Protein AF-K1RXD1-F1 (afdb_monomer_lite)

Radius of gyration: 16.03 Å; chains: 1; bounding box: 37×27×40 Å

Secondary structure (DSSP, 8-state):
-HHHHHHHTTTS--TT-TT-GGGGSSEETHHHHHHS--EE------S-HHHHHHHHHHHHHHHHHHHH-S-------S--S-HHHHHHHHHT-

Organism: NCBI:txid408170

InterPro domains:
  IPR022025 Putative amidoligase enzyme [PF12224] (1-62)

Foldseek 3Di:
DVVVQCVLVVNDRCLPPPDDPSCPDQWRCSCCSVPVDIDGDPDPDDPPPVVVVVVVVVVVLVVVLVVPDPDDDPDDDPPPPDVVVSVVVSSVD

pLDDT: mean 87.02, std 6.64, range [64.88, 96.94]

Structure (mmCIF, N/CA/C/O backbone):
data_AF-K1RXD1-F1
#
_entry.id   AF-K1RXD1-F1
#
loop_
_atom_site.group_PDB
_atom_site.id
_atom_site.type_symbol
_atom_site.label_atom_id
_atom_site.label_alt_id
_atom_site.label_comp_id
_atom_site.label_asym_id
_atom_site.label_entity_id
_atom_site.label_seq_id
_atom_site.pdbx_PDB_ins_code
_atom_site.Cartn_x
_atom_site.Cartn_y
_atom_site.Cartn_z
_atom_site.occupancy
_atom_site.B_iso_or_equiv
_atom_site.auth_seq_id
_atom_site.auth_comp_id
_atom_site.auth_asym_id
_atom_site.auth_atom_id
_atom_site.pdbx_PDB_model_num
ATOM 1 N N . MET A 1 1 ? -1.022 -6.293 -18.008 1.00 85.38 1 MET A N 1
ATOM 2 C CA . MET A 1 1 ? 0.074 -5.916 -17.089 1.00 85.38 1 MET A CA 1
ATOM 3 C C . MET A 1 1 ? 1.075 -4.962 -17.732 1.00 85.38 1 MET A C 1
ATOM 5 O O . MET A 1 1 ? 1.505 -4.042 -17.053 1.00 85.38 1 MET A O 1
ATOM 9 N N . ASP A 1 2 ? 1.377 -5.079 -19.029 1.00 88.19 2 ASP A N 1
ATOM 10 C CA . ASP A 1 2 ? 2.370 -4.208 -19.690 1.00 88.19 2 ASP A CA 1
ATOM 11 C C . ASP A 1 2 ? 2.010 -2.721 -19.694 1.00 88.19 2 ASP A C 1
ATOM 13 O O . ASP A 1 2 ? 2.886 -1.884 -19.501 1.00 88.19 2 ASP A O 1
ATOM 17 N N . ARG A 1 3 ? 0.721 -2.378 -19.851 1.00 91.06 3 ARG A N 1
ATOM 18 C CA . ARG A 1 3 ? 0.264 -0.985 -19.725 1.00 91.06 3 ARG A CA 1
ATOM 19 C C . ARG A 1 3 ? 0.579 -0.428 -18.337 1.00 91.06 3 ARG A C 1
ATOM 21 O O . ARG A 1 3 ? 1.215 0.606 -18.248 1.00 91.06 3 ARG A O 1
ATOM 28 N N . LEU A 1 4 ? 0.191 -1.137 -17.274 1.00 90.00 4 LEU A N 1
ATOM 29 C CA . LEU A 1 4 ? 0.465 -0.720 -15.893 1.00 90.00 4 LEU A CA 1
ATOM 30 C C . LEU A 1 4 ? 1.970 -0.556 -15.645 1.00 90.00 4 LEU A C 1
ATOM 32 O O . LEU A 1 4 ? 2.375 0.426 -15.037 1.00 90.00 4 LEU A O 1
ATOM 36 N N . ARG A 1 5 ? 2.787 -1.486 -16.155 1.00 91.12 5 ARG A N 1
ATOM 37 C CA . ARG A 1 5 ? 4.250 -1.402 -16.085 1.00 91.12 5 ARG A CA 1
ATOM 38 C C . ARG A 1 5 ? 4.772 -0.136 -16.768 1.00 91.12 5 ARG A C 1
ATOM 40 O O . ARG A 1 5 ? 5.550 0.594 -16.172 1.00 91.12 5 ARG A O 1
ATOM 47 N N . ARG A 1 6 ? 4.311 0.147 -17.989 1.00 91.38 6 ARG A N 1
ATOM 48 C CA . ARG A 1 6 ? 4.719 1.333 -18.751 1.00 91.38 6 ARG A CA 1
ATOM 49 C C . ARG A 1 6 ? 4.324 2.634 -18.055 1.00 91.38 6 ARG A C 1
ATOM 51 O O . ARG A 1 6 ? 5.150 3.529 -17.988 1.00 91.38 6 ARG A O 1
ATOM 58 N N . GLU A 1 7 ? 3.098 2.733 -17.542 1.00 92.44 7 GLU A N 1
ATOM 59 C CA . GLU A 1 7 ? 2.650 3.923 -16.799 1.00 92.44 7 GLU A CA 1
ATOM 60 C C . GLU A 1 7 ? 3.467 4.106 -15.512 1.00 92.44 7 GLU A C 1
ATOM 62 O O . GLU A 1 7 ? 3.885 5.213 -15.196 1.00 92.44 7 GLU A O 1
ATOM 67 N N . TRP A 1 8 ? 3.748 3.013 -14.793 1.00 92.44 8 TRP A N 1
ATOM 68 C CA . TRP A 1 8 ? 4.529 3.045 -13.555 1.00 92.44 8 TRP A CA 1
ATOM 69 C C . TRP A 1 8 ? 5.967 3.538 -13.756 1.00 92.44 8 TRP A C 1
ATOM 71 O O . TRP A 1 8 ? 6.493 4.250 -12.907 1.00 92.44 8 TRP A O 1
ATOM 81 N N . TYR A 1 9 ? 6.598 3.163 -14.870 1.00 92.50 9 TYR A N 1
ATOM 82 C CA . TYR A 1 9 ? 7.955 3.585 -15.230 1.00 92.50 9 TYR A CA 1
ATOM 83 C C . TYR A 1 9 ? 7.977 4.751 -16.235 1.00 92.50 9 TYR A C 1
ATOM 85 O O . TYR A 1 9 ? 8.981 4.946 -16.923 1.00 92.50 9 TYR A O 1
ATOM 93 N N . GLU A 1 10 ? 6.882 5.510 -16.354 1.00 89.94 10 GLU A N 1
ATOM 94 C CA . GLU A 1 10 ? 6.800 6.732 -17.173 1.00 89.94 10 GLU A CA 1
ATOM 95 C C . GLU A 1 10 ? 7.235 6.533 -18.642 1.00 89.94 10 GLU A C 1
ATOM 97 O O .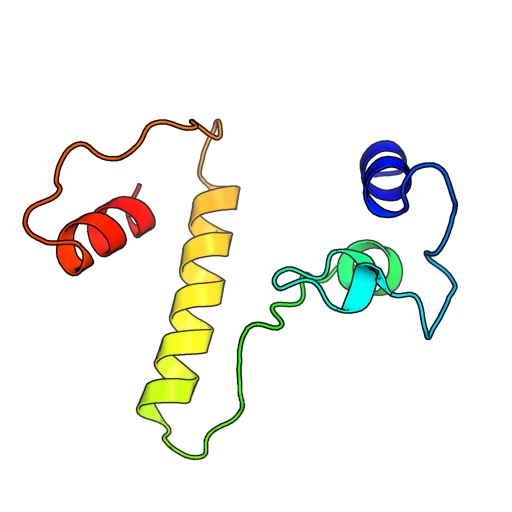 GLU A 1 10 ? 7.894 7.372 -19.252 1.00 89.94 10 GLU A O 1
ATOM 102 N N . GLY A 1 11 ? 6.886 5.390 -19.235 1.00 84.62 11 GLY A N 1
ATOM 103 C CA . GLY A 1 11 ? 7.220 5.055 -20.623 1.00 84.62 11 GLY A CA 1
ATOM 104 C C . GLY A 1 11 ? 8.527 4.280 -20.809 1.00 84.62 11 GLY A C 1
ATOM 105 O O . GLY A 1 11 ? 8.710 3.676 -21.867 1.00 84.62 11 GLY A O 1
ATOM 106 N N . SER A 1 12 ? 9.393 4.235 -19.794 1.00 81.31 12 SER A N 1
ATOM 107 C CA . SER A 1 12 ? 10.608 3.407 -19.773 1.00 81.31 12 SER A CA 1
ATOM 108 C C . SER A 1 12 ? 10.331 1.993 -19.230 1.00 81.31 12 SER A C 1
ATOM 110 O O . SER A 1 12 ? 9.218 1.697 -18.792 1.00 81.31 12 SER A O 1
ATOM 112 N N . ASP A 1 13 ? 11.314 1.087 -19.273 1.00 81.38 13 ASP A N 1
ATOM 113 C CA . ASP A 1 13 ? 11.225 -0.219 -18.602 1.00 81.38 13 ASP A CA 1
ATOM 114 C C . ASP A 1 13 ? 12.273 -0.336 -17.489 1.00 81.38 13 ASP A C 1
ATOM 116 O O . ASP A 1 13 ? 13.370 -0.849 -17.691 1.00 81.38 13 ASP A O 1
ATOM 120 N N . GLY A 1 14 ? 11.911 0.141 -16.296 1.00 82.88 14 GLY A N 1
ATOM 121 C CA . GLY A 1 14 ? 12.726 0.034 -15.084 1.00 82.88 14 GLY A CA 1
ATOM 122 C C . GLY A 1 14 ? 12.486 -1.253 -14.286 1.00 82.88 14 GLY A C 1
ATOM 123 O O . GLY A 1 14 ? 12.859 -1.323 -13.113 1.00 82.88 14 GLY A O 1
ATOM 124 N N . SER A 1 15 ? 11.818 -2.265 -14.855 1.00 82.38 15 SER A N 1
ATOM 125 C CA . SER A 1 15 ? 11.416 -3.471 -14.106 1.00 82.38 15 SER A CA 1
ATOM 126 C C . SER A 1 15 ? 12.567 -4.395 -13.718 1.00 82.38 15 SER A C 1
ATOM 128 O O . SER A 1 15 ? 12.467 -5.108 -12.721 1.00 82.38 15 SER A O 1
ATOM 130 N N . TYR A 1 16 ? 13.681 -4.330 -1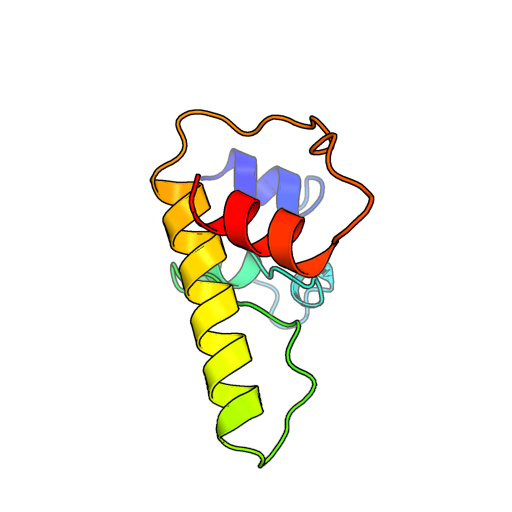4.446 1.00 81.38 16 TYR A N 1
ATOM 131 C CA . TYR A 1 16 ? 14.904 -5.083 -14.154 1.00 81.38 16 TYR A CA 1
ATOM 132 C C . TYR A 1 16 ? 15.903 -4.300 -13.291 1.00 81.38 16 TYR A C 1
ATOM 134 O O . TYR A 1 16 ? 16.928 -4.836 -12.869 1.00 81.38 16 TYR A O 1
ATOM 142 N N . GLU A 1 17 ? 15.627 -3.026 -13.011 1.00 83.75 17 GLU A N 1
ATOM 143 C CA . GLU A 1 17 ? 16.530 -2.168 -12.258 1.00 83.75 17 GLU A CA 1
ATOM 144 C C . GLU A 1 17 ? 16.378 -2.381 -10.751 1.00 83.75 17 GLU A C 1
ATOM 146 O O . GLU A 1 17 ? 15.398 -1.967 -10.124 1.00 83.75 17 GLU A O 1
ATOM 151 N N . HIS A 1 18 ? 17.414 -2.946 -10.128 1.00 76.38 18 HIS A N 1
ATOM 152 C CA . HIS A 1 18 ? 17.456 -3.104 -8.675 1.00 76.38 18 HIS A CA 1
ATOM 153 C C . HIS A 1 18 ? 17.314 -1.768 -7.921 1.00 76.38 18 HIS A C 1
ATOM 155 O O . HIS A 1 18 ? 16.709 -1.748 -6.850 1.00 76.38 18 HIS A O 1
ATOM 161 N N . TYR A 1 19 ? 17.806 -0.653 -8.468 1.00 81.00 19 TYR A N 1
ATOM 162 C CA . TYR A 1 19 ? 17.784 0.667 -7.820 1.00 81.00 19 TYR A CA 1
ATOM 163 C C . TYR A 1 19 ? 16.913 1.693 -8.554 1.00 81.00 19 TYR A C 1
ATOM 165 O O . TYR A 1 19 ? 17.281 2.858 -8.669 1.00 81.00 19 TYR A O 1
ATOM 173 N N . ASN A 1 20 ? 15.738 1.282 -9.034 1.00 88.12 20 ASN A N 1
ATOM 174 C CA . ASN A 1 20 ? 14.800 2.236 -9.617 1.00 88.12 20 ASN A CA 1
ATOM 175 C C . ASN A 1 20 ? 14.145 3.120 -8.539 1.00 88.12 20 ASN A C 1
ATOM 177 O O . ASN A 1 20 ? 13.667 2.629 -7.512 1.00 88.12 20 ASN A O 1
ATOM 181 N N . TRP A 1 21 ? 14.076 4.424 -8.792 1.00 88.44 21 TRP A N 1
ATOM 182 C CA . TRP A 1 21 ? 13.545 5.408 -7.848 1.00 88.44 21 TRP A CA 1
ATOM 183 C C . TRP A 1 21 ? 12.037 5.243 -7.574 1.00 88.44 21 TRP A C 1
ATOM 185 O O . TRP A 1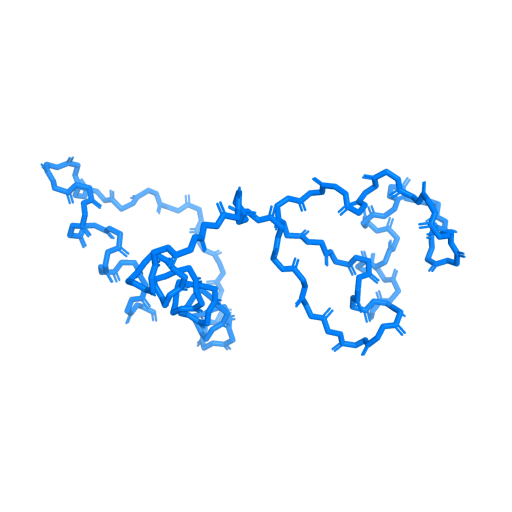 21 ? 11.581 5.526 -6.466 1.00 88.44 21 TRP A O 1
ATOM 195 N N . THR A 1 22 ? 11.259 4.692 -8.517 1.00 88.94 22 THR A N 1
ATOM 196 C CA . THR A 1 22 ? 9.819 4.421 -8.319 1.00 88.94 22 THR A CA 1
ATOM 197 C C . THR A 1 22 ? 9.569 3.437 -7.173 1.00 88.94 22 THR A C 1
ATOM 199 O O . THR A 1 22 ? 8.481 3.378 -6.604 1.00 88.94 22 THR A O 1
ATOM 202 N N . ARG A 1 23 ? 10.591 2.685 -6.744 1.00 89.75 23 ARG A N 1
ATOM 203 C CA . ARG A 1 23 ? 10.487 1.803 -5.579 1.00 89.75 23 ARG A CA 1
ATOM 204 C C . ARG A 1 23 ? 10.212 2.559 -4.281 1.00 89.75 23 ARG A C 1
ATOM 206 O O . ARG A 1 23 ? 9.801 1.919 -3.327 1.00 89.75 23 ARG A O 1
ATOM 213 N N . TYR A 1 24 ? 10.448 3.868 -4.201 1.00 89.75 24 TYR A N 1
ATOM 214 C CA . TYR A 1 24 ? 10.314 4.648 -2.962 1.00 89.75 24 TYR A CA 1
ATOM 215 C C . TYR A 1 24 ? 8.935 5.287 -2.756 1.00 89.75 24 TYR A C 1
ATOM 217 O O . TYR A 1 24 ? 8.750 6.049 -1.809 1.00 89.75 24 TYR A O 1
ATOM 225 N N . TYR A 1 25 ? 7.944 4.947 -3.580 1.00 90.81 25 TYR A N 1
ATOM 226 C CA . TYR A 1 25 ? 6.561 5.313 -3.296 1.00 90.81 25 TYR A CA 1
ATOM 227 C C . TYR A 1 25 ? 5.992 4.546 -2.097 1.00 90.81 25 TYR A C 1
ATOM 229 O O . TYR A 1 25 ? 6.355 3.401 -1.830 1.00 90.81 25 TYR A O 1
ATOM 237 N N . ALA A 1 26 ? 5.029 5.180 -1.420 1.00 91.06 26 ALA A N 1
ATOM 238 C CA . ALA A 1 26 ? 4.216 4.596 -0.352 1.00 91.06 26 ALA A CA 1
ATOM 239 C C . ALA A 1 26 ? 3.639 3.218 -0.726 1.00 91.06 26 ALA A C 1
ATOM 241 O O . ALA A 1 26 ? 3.677 2.279 0.070 1.00 91.06 26 ALA A O 1
ATOM 242 N N . LEU A 1 27 ? 3.141 3.103 -1.956 1.00 92.06 27 LEU A N 1
ATOM 243 C CA . LEU A 1 27 ? 2.715 1.857 -2.573 1.00 92.06 27 LEU A CA 1
ATOM 244 C C . LEU A 1 27 ? 3.708 1.502 -3.677 1.00 92.06 27 LEU A C 1
ATOM 246 O O . LEU A 1 27 ? 3.677 2.112 -4.739 1.00 92.06 27 LEU A O 1
ATOM 250 N N . ASN A 1 28 ? 4.584 0.532 -3.445 1.00 92.56 28 ASN A N 1
ATOM 251 C CA . ASN A 1 28 ? 5.602 0.146 -4.411 1.00 92.56 28 ASN A CA 1
ATOM 252 C C . ASN A 1 28 ? 5.073 -0.945 -5.363 1.00 92.56 28 ASN A C 1
ATOM 254 O O . ASN A 1 28 ? 5.063 -2.133 -5.025 1.00 92.56 28 ASN A O 1
ATOM 258 N N . LEU A 1 29 ? 4.694 -0.552 -6.586 1.00 92.06 29 LEU A N 1
ATOM 259 C CA . LEU A 1 29 ? 4.246 -1.493 -7.620 1.00 92.06 29 LEU A CA 1
ATOM 260 C C . LEU A 1 29 ? 5.395 -2.203 -8.350 1.00 92.06 29 LEU A C 1
ATOM 262 O O . LEU A 1 29 ? 5.146 -3.188 -9.036 1.00 92.06 29 LEU A O 1
ATOM 266 N N . HIS A 1 30 ? 6.657 -1.813 -8.145 1.00 92.19 30 HIS A N 1
ATOM 267 C CA . HIS A 1 30 ? 7.801 -2.555 -8.691 1.00 92.19 30 HIS A CA 1
ATOM 268 C C . HIS A 1 30 ? 7.792 -4.024 -8.226 1.00 92.19 30 HIS A C 1
ATOM 270 O O . HIS A 1 30 ? 8.097 -4.937 -8.992 1.00 92.19 30 HIS A O 1
ATOM 276 N N . SER A 1 31 ? 7.385 -4.274 -6.973 1.00 89.12 31 SER A N 1
ATOM 277 C CA . SER A 1 31 ? 7.272 -5.631 -6.416 1.00 89.12 31 SER A CA 1
ATOM 278 C C . SER A 1 31 ? 6.254 -6.500 -7.175 1.00 89.12 31 SER A C 1
ATOM 280 O O . SER A 1 31 ? 6.410 -7.722 -7.242 1.00 89.12 31 SER A O 1
ATOM 282 N N . VAL A 1 32 ? 5.264 -5.882 -7.833 1.00 90.94 32 VAL A N 1
ATOM 283 C CA . VAL A 1 32 ? 4.254 -6.589 -8.633 1.00 90.94 32 VAL A CA 1
ATOM 284 C C . VAL A 1 32 ? 4.893 -7.181 -9.884 1.00 90.94 32 VAL A C 1
ATOM 286 O O . VAL A 1 32 ? 4.642 -8.338 -10.206 1.00 90.94 32 VAL A O 1
ATOM 289 N N . PHE A 1 33 ? 5.754 -6.423 -10.566 1.00 88.38 33 PHE A N 1
ATOM 290 C CA . PHE A 1 33 ? 6.390 -6.868 -11.811 1.00 88.38 33 PHE A CA 1
ATOM 291 C C . PHE A 1 33 ? 7.523 -7.871 -11.578 1.00 88.38 33 PHE A C 1
ATOM 293 O O . PHE A 1 33 ? 7.805 -8.681 -12.455 1.00 88.38 33 PHE A O 1
ATOM 300 N N . TYR A 1 34 ? 8.147 -7.833 -10.398 1.00 82.44 34 TYR A N 1
ATOM 301 C CA . TYR A 1 34 ? 9.264 -8.710 -10.047 1.00 82.44 34 TYR A CA 1
ATOM 302 C C . TYR A 1 34 ? 8.833 -9.982 -9.295 1.00 82.44 34 TYR A C 1
ATOM 304 O O . TYR A 1 34 ? 9.291 -11.074 -9.621 1.00 82.44 34 TYR A O 1
ATOM 312 N N . ARG A 1 35 ? 7.961 -9.863 -8.283 1.00 87.38 35 ARG A N 1
ATOM 313 C CA . ARG A 1 35 ? 7.577 -10.962 -7.368 1.00 87.38 35 ARG A CA 1
ATOM 314 C C . ARG A 1 35 ? 6.094 -11.315 -7.400 1.00 87.38 35 ARG A C 1
ATOM 316 O O . ARG A 1 35 ? 5.687 -12.238 -6.702 1.00 87.38 35 ARG A O 1
ATOM 323 N N . GLY A 1 36 ? 5.279 -10.585 -8.162 1.00 89.06 36 GLY A N 1
ATOM 324 C CA . GLY A 1 36 ? 3.825 -10.754 -8.135 1.00 89.06 36 GLY A CA 1
ATOM 325 C C . GLY A 1 36 ? 3.191 -10.309 -6.814 1.00 89.06 36 GLY A C 1
ATOM 326 O O . GLY A 1 36 ? 2.079 -10.725 -6.503 1.00 89.06 36 GLY A O 1
ATOM 327 N N . THR A 1 37 ? 3.884 -9.483 -6.023 1.00 90.81 37 THR A N 1
ATOM 328 C CA . THR A 1 37 ? 3.431 -9.035 -4.699 1.00 90.81 37 THR A CA 1
ATOM 329 C C . THR A 1 37 ? 3.301 -7.522 -4.626 1.00 90.81 37 THR A C 1
ATOM 331 O O . THR A 1 37 ? 4.016 -6.796 -5.305 1.00 90.81 37 THR A O 1
ATOM 334 N N . LEU A 1 38 ? 2.422 -7.032 -3.759 1.00 89.44 38 LEU A N 1
ATOM 335 C CA . LEU A 1 38 ? 2.266 -5.608 -3.481 1.00 89.44 38 LEU A CA 1
ATOM 336 C C . LEU A 1 38 ? 3.051 -5.241 -2.215 1.00 89.44 38 LEU A C 1
ATOM 338 O O . LEU A 1 38 ? 2.966 -5.944 -1.210 1.00 89.44 38 LEU A O 1
ATOM 342 N N . GLU A 1 39 ? 3.828 -4.159 -2.263 1.00 92.50 39 GLU A N 1
ATOM 343 C CA . GLU A 1 39 ? 4.696 -3.741 -1.157 1.00 92.50 39 GLU A CA 1
ATOM 344 C C . GLU A 1 39 ? 4.278 -2.365 -0.619 1.00 92.50 39 GLU A C 1
ATOM 346 O O . GLU A 1 39 ? 4.334 -1.362 -1.330 1.00 92.50 39 GLU A O 1
ATOM 351 N N . TRP A 1 40 ? 3.873 -2.317 0.653 1.00 93.06 40 TRP A N 1
ATOM 352 C CA . TRP A 1 40 ? 3.572 -1.080 1.377 1.00 93.06 40 TRP A CA 1
ATOM 353 C C . TRP A 1 40 ? 4.830 -0.554 2.076 1.00 93.06 40 TRP A C 1
ATOM 355 O O . TRP A 1 40 ? 5.414 -1.251 2.905 1.00 93.06 40 TRP A O 1
ATOM 365 N N . ARG A 1 41 ? 5.228 0.686 1.780 1.00 91.56 41 ARG A N 1
ATOM 366 C CA . ARG A 1 41 ? 6.447 1.336 2.302 1.00 91.56 41 ARG A CA 1
ATOM 367 C C . ARG A 1 41 ? 6.195 2.459 3.307 1.00 91.56 41 ARG A C 1
ATOM 369 O O . ARG A 1 41 ? 7.085 3.249 3.590 1.00 91.56 41 ARG A O 1
ATOM 376 N N . CYS A 1 42 ? 4.999 2.532 3.878 1.00 87.94 42 CYS A N 1
ATOM 377 C CA . CYS A 1 42 ? 4.614 3.600 4.810 1.00 87.94 42 CYS A CA 1
ATOM 378 C C . CYS A 1 42 ? 4.961 3.316 6.281 1.00 87.94 42 CYS A C 1
ATOM 380 O O . CYS A 1 42 ? 4.471 4.016 7.163 1.00 87.94 42 CYS A O 1
ATOM 382 N N . PHE A 1 43 ? 5.736 2.269 6.572 1.00 89.19 43 PHE A N 1
ATOM 383 C CA . PHE A 1 43 ? 6.026 1.865 7.944 1.00 89.19 43 PHE A CA 1
ATOM 384 C C . PHE A 1 43 ? 7.405 2.354 8.394 1.00 89.19 43 PHE A C 1
ATOM 386 O O . PHE A 1 43 ? 8.431 1.823 7.979 1.00 89.19 43 PHE A O 1
ATOM 393 N N . GLU A 1 44 ? 7.423 3.319 9.312 1.00 86.44 44 GLU A N 1
ATOM 394 C CA . GLU A 1 44 ? 8.647 3.945 9.841 1.00 86.44 44 GLU A CA 1
ATOM 395 C C . GLU A 1 44 ? 9.412 3.087 10.871 1.00 86.44 44 GLU A C 1
ATOM 397 O O . GLU A 1 44 ? 10.332 3.573 11.518 1.00 86.44 44 GLU A O 1
ATOM 402 N N . SER A 1 45 ? 9.077 1.797 11.000 1.00 87.19 45 SER A N 1
ATOM 403 C CA . SER A 1 45 ? 9.647 0.851 11.974 1.00 87.19 45 SER A CA 1
ATOM 404 C C . SER A 1 45 ? 9.371 1.186 13.448 1.00 87.19 45 SER A C 1
ATOM 406 O O . SER A 1 45 ? 9.546 2.296 13.935 1.00 87.19 45 SER A O 1
ATOM 408 N N . THR A 1 46 ? 8.916 0.196 14.220 1.00 95.44 46 THR A N 1
ATOM 409 C CA . THR A 1 46 ? 8.721 0.337 15.672 1.00 95.44 46 THR A CA 1
ATOM 410 C C . THR A 1 46 ? 8.663 -1.027 16.353 1.00 95.44 46 THR A C 1
ATOM 412 O O . THR A 1 46 ? 8.186 -1.993 15.763 1.00 95.44 46 THR A O 1
ATOM 415 N N . LEU A 1 47 ? 9.100 -1.096 17.614 1.00 95.62 47 LEU A N 1
ATOM 416 C CA . LEU A 1 47 ? 9.000 -2.299 18.451 1.00 95.62 47 LEU A CA 1
ATOM 417 C C . LEU A 1 47 ? 7.647 -2.415 19.175 1.00 95.62 47 LEU A C 1
ATOM 419 O O . LEU A 1 47 ? 7.361 -3.426 19.812 1.00 95.62 47 LEU A O 1
ATOM 423 N N . HIS A 1 48 ? 6.784 -1.398 19.086 1.00 96.94 48 HIS A N 1
ATOM 424 C CA . HIS A 1 48 ? 5.477 -1.436 19.732 1.00 96.94 48 HIS A CA 1
ATOM 425 C C . HIS A 1 48 ? 4.514 -2.359 18.967 1.00 96.94 48 HIS A C 1
ATOM 427 O O . HIS A 1 48 ? 3.967 -1.980 17.926 1.00 96.94 48 HIS A O 1
ATOM 433 N N . ALA A 1 49 ? 4.224 -3.537 19.526 1.00 96.56 49 ALA A N 1
ATOM 434 C CA . ALA A 1 49 ? 3.398 -4.572 18.893 1.00 96.56 49 ALA A CA 1
ATOM 435 C C . ALA A 1 49 ? 2.041 -4.054 18.380 1.00 96.56 49 ALA A C 1
ATOM 437 O O . ALA A 1 49 ? 1.621 -4.377 17.270 1.00 96.56 49 ALA A O 1
ATOM 438 N N . GLY A 1 50 ? 1.376 -3.175 19.140 1.00 96.38 50 GLY A N 1
ATOM 439 C CA . GLY A 1 50 ? 0.106 -2.576 18.717 1.00 96.38 50 GLY A CA 1
ATOM 440 C C . GLY A 1 50 ? 0.211 -1.706 17.456 1.00 96.38 50 GLY A C 1
ATOM 441 O O . GLY A 1 50 ? -0.710 -1.709 16.644 1.00 96.38 50 GLY A O 1
ATOM 442 N N . LYS A 1 51 ? 1.342 -1.014 17.250 1.00 95.06 51 LYS A N 1
ATOM 443 C CA . LYS A 1 51 ? 1.567 -0.154 16.079 1.00 95.06 51 LYS A CA 1
ATOM 444 C C . LYS A 1 51 ? 1.905 -0.996 14.851 1.00 95.06 51 LYS A C 1
ATOM 446 O O . LYS A 1 51 ? 1.393 -0.716 13.770 1.00 95.06 51 LYS A O 1
ATOM 451 N N . VAL A 1 52 ? 2.707 -2.050 15.031 1.00 94.88 52 VAL A N 1
ATOM 452 C CA . VAL A 1 52 ? 3.000 -3.043 13.983 1.00 94.88 52 VAL A CA 1
ATOM 453 C C . VAL A 1 52 ? 1.702 -3.692 13.504 1.00 94.88 52 VAL A C 1
ATOM 455 O O . VAL A 1 52 ? 1.387 -3.647 12.318 1.00 94.88 52 VAL A O 1
ATOM 458 N N . ARG A 1 53 ? 0.897 -4.216 14.439 1.00 94.69 53 ARG A N 1
ATOM 459 C CA . ARG A 1 53 ? -0.396 -4.836 14.127 1.00 94.69 53 ARG A CA 1
ATOM 460 C C . ARG A 1 53 ? -1.323 -3.871 13.391 1.00 94.69 53 ARG A C 1
ATOM 462 O O . ARG A 1 53 ? -1.891 -4.254 12.379 1.00 94.69 53 ARG A O 1
ATOM 469 N N . ALA A 1 54 ? -1.448 -2.629 13.865 1.00 91.94 54 ALA A N 1
ATOM 470 C CA . ALA A 1 54 ? -2.294 -1.626 13.220 1.00 91.94 54 ALA A CA 1
ATOM 471 C C . ALA A 1 54 ? -1.871 -1.341 11.767 1.00 91.94 54 ALA A C 1
ATOM 473 O O . ALA A 1 54 ? -2.737 -1.257 10.902 1.00 91.94 54 ALA A O 1
ATOM 474 N N . ASN A 1 55 ? -0.566 -1.257 11.481 1.00 93.06 55 ASN A N 1
ATOM 475 C CA . ASN A 1 55 ? -0.058 -1.061 10.117 1.00 93.06 55 ASN A CA 1
ATOM 476 C C . ASN A 1 55 ? -0.369 -2.254 9.204 1.00 93.06 55 ASN A C 1
ATOM 478 O O . ASN A 1 55 ? -0.839 -2.060 8.085 1.00 93.06 55 ASN A O 1
ATOM 482 N N . ILE A 1 56 ? -0.165 -3.482 9.693 1.00 93.00 56 ILE A N 1
ATOM 483 C CA . ILE A 1 56 ? -0.495 -4.701 8.940 1.00 93.00 56 ILE A CA 1
ATOM 484 C C . ILE A 1 56 ? -1.999 -4.751 8.650 1.00 93.00 56 ILE A C 1
ATOM 486 O O . ILE A 1 56 ? -2.402 -4.946 7.506 1.00 93.00 56 ILE A O 1
ATOM 490 N N . THR A 1 57 ? -2.840 -4.528 9.665 1.00 93.00 57 THR A N 1
ATOM 491 C CA . THR A 1 57 ? -4.298 -4.494 9.496 1.00 93.00 57 THR A CA 1
ATOM 492 C C . THR A 1 57 ? -4.722 -3.418 8.503 1.00 93.00 57 THR A C 1
ATOM 494 O O . THR A 1 57 ? -5.585 -3.678 7.671 1.00 93.00 57 THR A O 1
ATOM 497 N N . LEU A 1 58 ? -4.110 -2.234 8.553 1.00 91.12 58 LEU A N 1
ATOM 498 C CA . LEU A 1 58 ? -4.420 -1.148 7.632 1.00 91.12 58 LEU A CA 1
ATOM 499 C C . LEU A 1 58 ? -4.095 -1.518 6.176 1.00 91.12 58 LEU A C 1
ATOM 501 O O . LEU A 1 58 ? -4.948 -1.364 5.304 1.00 91.12 58 LEU A O 1
ATOM 505 N N . ALA A 1 59 ? -2.898 -2.051 5.925 1.00 92.31 59 ALA A N 1
ATOM 506 C CA . ALA A 1 59 ? -2.479 -2.507 4.600 1.00 92.31 59 ALA A CA 1
ATOM 507 C C . ALA A 1 59 ? -3.423 -3.582 4.036 1.00 92.31 59 ALA A C 1
ATOM 509 O O . ALA A 1 59 ? -3.825 -3.518 2.870 1.00 92.31 59 ALA A O 1
ATOM 510 N N . LEU A 1 60 ? -3.820 -4.547 4.872 1.00 92.00 60 LEU A N 1
ATOM 511 C CA . LEU A 1 60 ? -4.768 -5.596 4.494 1.00 92.00 60 LEU A CA 1
ATOM 512 C C . LEU A 1 60 ? -6.167 -5.037 4.215 1.00 92.00 60 LEU A C 1
ATOM 514 O O . LEU A 1 60 ? -6.776 -5.424 3.223 1.00 92.00 60 LEU A O 1
ATOM 518 N N . ALA A 1 61 ? -6.659 -4.113 5.043 1.00 91.94 61 ALA A N 1
ATOM 519 C CA . ALA A 1 61 ? -7.982 -3.516 4.878 1.00 91.94 61 ALA A CA 1
ATOM 520 C C . ALA A 1 61 ? -8.093 -2.721 3.568 1.00 91.94 61 ALA A C 1
ATOM 522 O O . ALA A 1 61 ? -9.035 -2.936 2.811 1.00 91.94 61 ALA A O 1
ATOM 523 N N . ILE A 1 62 ? -7.102 -1.875 3.254 1.00 90.69 62 ILE A N 1
ATOM 524 C CA . ILE A 1 62 ? -7.069 -1.126 1.985 1.00 90.69 62 ILE A CA 1
ATOM 525 C C . ILE A 1 62 ? -6.994 -2.087 0.789 1.00 90.69 62 ILE A C 1
ATOM 527 O O . ILE A 1 62 ? -7.673 -1.883 -0.215 1.00 90.69 62 ILE A O 1
ATOM 531 N N . SER A 1 63 ? -6.198 -3.155 0.897 1.00 90.50 63 SER A N 1
ATOM 532 C CA . SER A 1 63 ? -6.061 -4.147 -0.179 1.00 90.50 63 SER A CA 1
ATOM 533 C C . SER A 1 63 ? -7.366 -4.916 -0.413 1.00 90.50 63 SER A C 1
ATOM 535 O O . SER A 1 63 ? -7.804 -5.050 -1.552 1.00 90.50 63 SER A O 1
ATOM 537 N N . ALA A 1 64 ? -8.018 -5.383 0.656 1.00 91.31 64 ALA A N 1
ATOM 538 C CA . ALA A 1 64 ? -9.303 -6.076 0.577 1.00 91.31 64 ALA A CA 1
ATOM 539 C C . ALA A 1 64 ? -10.391 -5.172 -0.011 1.00 91.31 64 ALA A C 1
ATOM 541 O O . ALA A 1 64 ? -11.148 -5.592 -0.883 1.00 91.31 64 ALA A O 1
ATOM 542 N N . GLN A 1 65 ? -10.425 -3.912 0.419 1.00 89.31 65 GLN A N 1
ATOM 543 C CA . GLN A 1 65 ? -11.313 -2.907 -0.138 1.00 89.31 65 GLN A CA 1
ATOM 544 C C . GLN A 1 65 ? -11.097 -2.729 -1.649 1.00 89.31 65 GLN A C 1
ATOM 546 O O . GLN A 1 65 ? -12.051 -2.824 -2.414 1.00 89.31 65 GLN A O 1
ATOM 551 N N . ALA A 1 66 ? -9.853 -2.535 -2.096 1.00 88.62 66 ALA A N 1
ATOM 552 C CA . ALA A 1 66 ? -9.543 -2.364 -3.515 1.00 88.62 66 ALA A CA 1
ATOM 553 C C . ALA A 1 66 ? -9.949 -3.578 -4.373 1.00 88.62 66 ALA A C 1
ATOM 555 O O . ALA A 1 66 ? -10.344 -3.404 -5.522 1.00 88.62 66 ALA A O 1
ATOM 556 N N . ILE A 1 67 ? -9.873 -4.795 -3.820 1.00 89.62 67 ILE A N 1
ATOM 557 C CA . ILE A 1 67 ? -10.298 -6.032 -4.495 1.00 89.62 67 ILE A CA 1
ATOM 558 C C . ILE A 1 67 ? -11.826 -6.123 -4.595 1.00 89.62 67 ILE A C 1
ATOM 560 O O . ILE A 1 67 ? -12.352 -6.546 -5.622 1.00 89.62 67 ILE A O 1
ATOM 564 N N . ASN A 1 68 ? -12.539 -5.744 -3.534 1.00 89.44 68 ASN A N 1
ATOM 565 C CA . ASN A 1 68 ? -13.993 -5.900 -3.454 1.00 89.44 68 ASN A CA 1
ATOM 566 C C . ASN A 1 68 ? -14.762 -4.780 -4.171 1.00 89.44 68 ASN A C 1
ATOM 568 O O . ASN A 1 68 ? -15.934 -4.946 -4.513 1.00 89.44 68 ASN A O 1
ATOM 572 N N . GLN A 1 69 ? -14.130 -3.629 -4.395 1.00 87.25 69 GLN A N 1
ATOM 573 C CA . GLN A 1 69 ? -14.768 -2.486 -5.034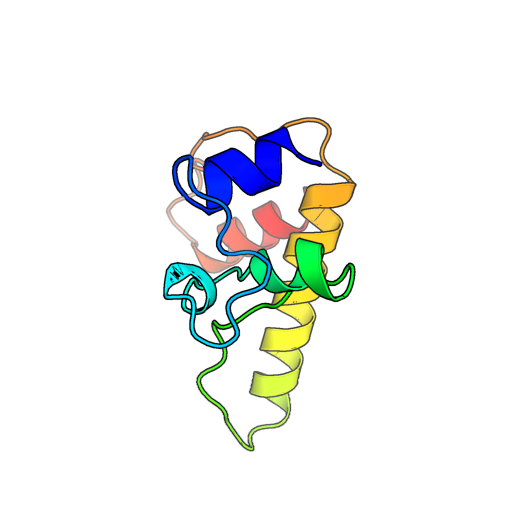 1.00 87.25 69 GLN A CA 1
ATOM 574 C C . GLN A 1 69 ? -14.878 -2.653 -6.551 1.00 87.25 69 GLN A C 1
ATOM 576 O O . GLN A 1 69 ? -13.917 -2.969 -7.243 1.00 87.25 69 GLN A O 1
ATOM 581 N N . SER A 1 70 ? -16.056 -2.340 -7.099 1.00 87.75 70 SER A N 1
ATOM 582 C CA . SER A 1 70 ? -16.274 -2.337 -8.556 1.00 87.75 70 SER A CA 1
ATOM 583 C C . SER A 1 70 ? -15.629 -1.146 -9.269 1.00 87.75 70 SER A C 1
ATOM 585 O O . SER A 1 70 ? -15.401 -1.193 -10.477 1.00 87.75 70 SER A O 1
ATOM 587 N N . ARG A 1 71 ? -15.390 -0.046 -8.544 1.00 84.62 71 ARG A N 1
ATOM 588 C CA . ARG A 1 71 ? -14.806 1.188 -9.074 1.00 84.62 71 ARG A CA 1
ATOM 589 C C . ARG A 1 71 ? -14.201 2.038 -7.963 1.00 84.62 71 ARG A C 1
ATOM 591 O O . ARG A 1 71 ? -14.726 2.072 -6.852 1.00 84.62 71 ARG A O 1
ATOM 598 N N . THR A 1 72 ? -13.198 2.829 -8.321 1.00 80.56 72 THR A N 1
ATOM 599 C CA . THR A 1 72 ? -12.673 3.904 -7.472 1.00 80.56 72 THR A CA 1
ATOM 600 C C . THR A 1 72 ? -13.436 5.193 -7.756 1.00 80.56 72 THR A C 1
ATOM 602 O O . THR A 1 72 ? -13.576 5.593 -8.911 1.00 80.56 72 THR A O 1
ATOM 605 N N . VAL A 1 73 ? -13.928 5.865 -6.714 1.00 79.25 73 VAL A N 1
ATOM 606 C CA . VAL A 1 73 ? -14.594 7.170 -6.839 1.00 79.25 73 VAL A CA 1
ATOM 607 C C . VAL A 1 73 ? -13.792 8.211 -6.069 1.00 79.25 73 VAL A C 1
ATOM 609 O O . VAL A 1 73 ? -13.602 8.083 -4.862 1.00 79.25 73 VAL A O 1
ATOM 612 N N . MET A 1 74 ? -13.365 9.279 -6.744 1.00 79.38 74 MET A N 1
ATOM 613 C CA . MET A 1 74 ? -12.706 10.430 -6.116 1.00 79.38 74 MET A CA 1
ATOM 614 C C . MET A 1 74 ? -13.748 11.370 -5.482 1.00 79.38 74 MET A C 1
ATOM 616 O O . MET A 1 74 ? -13.837 12.547 -5.819 1.00 79.38 74 MET A O 1
ATOM 620 N N . ARG A 1 75 ? -14.593 10.850 -4.585 1.00 75.06 75 ARG A N 1
ATOM 621 C CA . ARG A 1 75 ? -15.546 11.667 -3.822 1.00 75.06 75 ARG A CA 1
ATOM 622 C C . ARG A 1 75 ? -15.085 11.730 -2.378 1.00 75.06 75 ARG A C 1
ATOM 624 O O . ARG A 1 75 ? -14.964 10.703 -1.714 1.00 75.06 75 ARG A O 1
ATOM 631 N N . LYS A 1 76 ? -14.836 12.944 -1.888 1.00 70.81 76 LYS A N 1
ATOM 632 C CA . LYS A 1 76 ? -14.549 13.158 -0.470 1.00 70.81 76 LYS A CA 1
ATOM 633 C C . LYS A 1 76 ? -15.779 12.735 0.332 1.00 70.81 76 LYS A C 1
ATOM 635 O O . LYS A 1 76 ? -16.886 13.176 0.034 1.00 70.81 76 LYS A O 1
ATOM 640 N N . THR A 1 77 ? -15.595 11.867 1.323 1.00 71.94 77 THR A N 1
ATOM 641 C CA . THR A 1 77 ? -16.684 11.526 2.243 1.00 71.94 77 THR A CA 1
ATOM 642 C C . THR A 1 77 ? -17.089 12.794 2.998 1.00 71.94 77 THR A C 1
ATOM 644 O O . THR A 1 77 ? -16.236 13.460 3.578 1.00 71.94 77 THR A O 1
ATOM 647 N N . GLU A 1 78 ? -18.378 13.136 2.957 1.00 70.94 78 GLU A N 1
ATOM 648 C CA . GLU A 1 78 ? -18.913 14.429 3.423 1.00 70.94 78 GLU A CA 1
ATOM 649 C C . GLU A 1 78 ? -18.839 14.616 4.950 1.00 70.94 78 GLU A C 1
ATOM 651 O O . GLU A 1 78 ? -18.931 15.735 5.442 1.00 70.94 78 GLU A O 1
ATOM 656 N 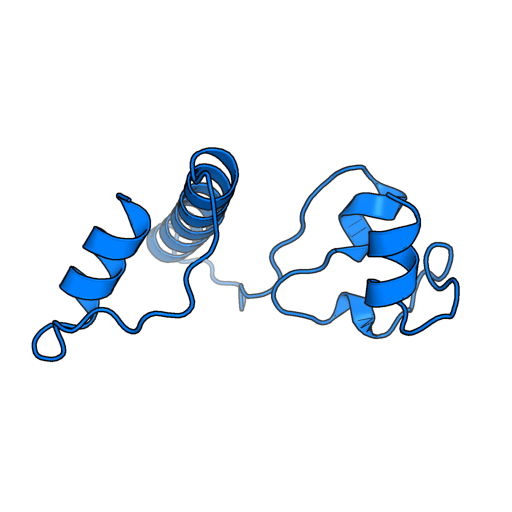N . ILE A 1 79 ? -18.598 13.542 5.708 1.00 68.50 79 ILE A N 1
ATOM 657 C CA . ILE A 1 79 ? -18.454 13.585 7.167 1.00 68.50 79 ILE A CA 1
ATOM 658 C C . ILE A 1 79 ? -17.064 14.140 7.523 1.00 68.50 79 ILE A C 1
ATOM 660 O O . ILE A 1 79 ? -16.061 13.423 7.465 1.00 68.50 79 ILE A O 1
ATOM 664 N N . SER A 1 80 ? -16.996 15.423 7.884 1.00 64.88 80 SER A N 1
ATOM 665 C CA . SER A 1 80 ? -15.757 16.121 8.270 1.00 64.88 80 SER A CA 1
ATOM 666 C C . SER A 1 80 ? -15.519 16.187 9.784 1.00 64.88 80 SER A C 1
ATOM 668 O O . SER A 1 80 ? -14.378 16.365 10.202 1.00 64.88 80 SER A O 1
ATOM 670 N N . GLU A 1 81 ? -16.562 16.017 10.601 1.00 80.56 81 GLU A N 1
ATOM 671 C CA . GLU A 1 81 ? -16.509 16.245 12.056 1.00 80.56 81 GLU A CA 1
ATOM 672 C C . GLU A 1 81 ? -15.718 15.172 12.820 1.00 80.56 81 GLU A C 1
ATOM 674 O O . GLU A 1 81 ? -15.137 15.453 13.865 1.00 80.56 81 GLU A O 1
ATOM 679 N N . ASN A 1 82 ? -15.654 13.942 12.297 1.00 87.50 82 ASN A N 1
ATOM 680 C CA . ASN A 1 82 ? -14.905 12.845 12.912 1.00 87.50 82 ASN A CA 1
ATOM 681 C C . ASN A 1 82 ? -14.065 12.085 11.870 1.00 87.50 82 ASN A C 1
ATOM 683 O O . ASN A 1 82 ? -14.522 11.082 11.311 1.00 87.50 82 ASN A O 1
ATOM 687 N N . PRO A 1 83 ? -12.814 12.517 11.629 1.00 83.06 83 PRO A N 1
ATOM 688 C CA . PRO A 1 83 ? -11.930 11.898 10.643 1.00 83.06 83 PRO A CA 1
ATOM 689 C C . PRO A 1 83 ? -11.683 10.402 10.877 1.00 83.06 83 PRO A C 1
ATOM 691 O O . PRO A 1 83 ? -11.601 9.640 9.916 1.00 83.06 83 PRO A O 1
ATOM 694 N N . ALA A 1 84 ? -11.607 9.957 12.136 1.00 85.31 84 ALA A N 1
ATOM 695 C CA . ALA A 1 84 ? -11.377 8.551 12.467 1.00 85.31 84 ALA A CA 1
ATOM 696 C C . ALA A 1 84 ? -12.585 7.675 12.101 1.00 85.31 84 ALA A C 1
ATOM 698 O O . ALA A 1 84 ? -12.428 6.594 11.528 1.00 85.31 84 ALA A O 1
ATOM 699 N N . PHE A 1 85 ? -13.799 8.156 12.378 1.00 84.50 85 PHE A N 1
ATOM 700 C CA . PHE A 1 85 ? -15.031 7.488 11.964 1.00 84.50 85 PHE A CA 1
ATOM 701 C C . PHE A 1 85 ? -15.173 7.470 10.436 1.00 84.50 85 PHE A C 1
ATOM 703 O O . PHE A 1 85 ? -15.467 6.426 9.847 1.00 84.50 85 PHE A O 1
ATOM 710 N N . THR A 1 86 ? -14.894 8.595 9.780 1.00 85.62 86 THR A N 1
ATOM 711 C CA . THR A 1 86 ? -14.903 8.708 8.316 1.00 85.62 86 THR A CA 1
ATOM 712 C C . THR A 1 86 ? -13.918 7.741 7.664 1.00 85.62 86 THR A C 1
ATOM 714 O O . THR A 1 86 ? -14.250 7.075 6.686 1.00 85.62 86 THR A O 1
ATOM 717 N N . PHE A 1 87 ? -12.723 7.593 8.231 1.00 84.19 87 PHE A N 1
ATOM 718 C CA . PHE A 1 87 ? -11.733 6.647 7.734 1.00 84.19 87 PHE A CA 1
ATOM 719 C C . PHE A 1 87 ? -12.149 5.188 7.951 1.00 84.19 87 PHE A C 1
ATOM 721 O O . PHE A 1 87 ? -12.029 4.362 7.049 1.00 84.19 87 PHE A O 1
ATOM 728 N N . ARG A 1 88 ? -12.711 4.866 9.121 1.00 83.19 88 ARG A N 1
ATOM 729 C CA . ARG A 1 88 ? -13.230 3.523 9.407 1.00 83.19 88 ARG A CA 1
ATOM 730 C C . ARG A 1 88 ? -14.360 3.137 8.455 1.00 83.19 88 ARG A C 1
ATOM 732 O O . ARG A 1 88 ? -14.356 2.032 7.931 1.00 83.19 88 ARG A O 1
ATOM 739 N N . THR A 1 89 ? -15.325 4.028 8.241 1.00 83.19 89 THR A N 1
ATOM 740 C CA . THR A 1 89 ? -16.433 3.784 7.303 1.00 83.19 89 THR A CA 1
ATOM 741 C C . THR A 1 89 ? -15.942 3.661 5.872 1.00 83.19 89 THR A C 1
ATOM 743 O O . THR A 1 89 ? -16.455 2.814 5.152 1.00 83.19 89 THR A O 1
ATOM 746 N N . PHE A 1 90 ? -14.929 4.442 5.477 1.00 81.50 90 PHE A N 1
ATOM 747 C CA . PHE A 1 90 ? -14.242 4.238 4.208 1.00 81.50 90 PHE A CA 1
ATOM 748 C C . PHE A 1 90 ? -13.723 2.805 4.116 1.00 81.50 90 PHE A C 1
ATOM 750 O O . PHE A 1 90 ? -14.191 2.107 3.237 1.00 81.50 90 PHE A O 1
ATOM 757 N N . LEU A 1 91 ? -12.891 2.321 5.042 1.00 81.19 91 LEU A N 1
ATOM 758 C CA . LEU A 1 91 ? -12.309 0.967 4.981 1.00 81.19 91 LEU A CA 1
ATOM 759 C C . LEU A 1 91 ? -13.330 -0.190 4.962 1.00 81.19 91 LEU A C 1
ATOM 761 O O . LEU A 1 91 ? -12.968 -1.309 4.612 1.00 81.19 91 LEU A O 1
ATOM 765 N N . LEU A 1 92 ? -14.581 0.054 5.363 1.00 77.38 92 LEU A N 1
ATOM 766 C CA . LEU A 1 92 ? -15.655 -0.946 5.403 1.00 77.38 92 LEU A CA 1
ATOM 767 C C . LEU A 1 92 ? -16.548 -0.961 4.145 1.00 77.38 92 LEU A C 1
ATOM 769 O O . LEU A 1 92 ? -17.478 -1.764 4.098 1.00 77.38 92 LEU A O 1
ATOM 773 N N . ARG A 1 93 ? -16.315 -0.071 3.171 1.00 70.75 93 AR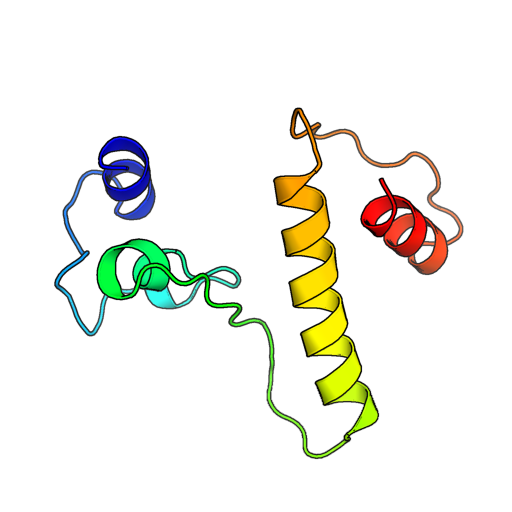G A N 1
ATOM 774 C CA . ARG A 1 93 ? -17.049 -0.007 1.892 1.00 70.75 93 ARG A CA 1
ATOM 775 C C . ARG A 1 93 ? -16.432 -0.897 0.829 1.00 70.75 93 ARG A C 1
ATOM 777 O O . ARG A 1 93 ? -17.197 -1.643 0.191 1.00 70.75 93 ARG A O 1
#

Sequence (93 aa):
MDRLRREWYEGSDGSYEHYNWTRYYALNLHSVFYRGTLEWRCFESTLHAGKVRANITLALAISAQAINQSRTVMRKTEISENPAFTFRTFLLR